Protein AF-A0ABD4RX16-F1 (afdb_monomer_lite)

Structure (mmCIF, N/CA/C/O backbone):
data_AF-A0ABD4RX16-F1
#
_entry.id   AF-A0ABD4RX16-F1
#
loop_
_atom_site.group_PDB
_atom_site.id
_atom_site.type_symbol
_atom_site.label_atom_id
_atom_site.label_alt_id
_atom_site.label_comp_id
_atom_site.label_asym_id
_atom_site.label_entity_id
_atom_site.label_seq_id
_atom_site.pdbx_PDB_ins_code
_atom_site.Cartn_x
_atom_site.Cartn_y
_atom_site.Cartn_z
_atom_site.occupancy
_atom_site.B_iso_or_equiv
_atom_site.auth_seq_id
_atom_site.auth_comp_id
_atom_site.auth_asym_id
_atom_site.auth_atom_id
_atom_site.pdbx_PDB_model_num
ATOM 1 N N . MET A 1 1 ? 4.362 17.417 15.471 1.00 72.81 1 MET A N 1
ATOM 2 C CA . MET A 1 1 ? 2.908 17.698 15.548 1.00 72.81 1 MET A CA 1
ATOM 3 C C . MET A 1 1 ? 2.219 17.106 14.332 1.00 72.81 1 MET A C 1
ATOM 5 O O . MET A 1 1 ? 2.754 17.256 13.240 1.00 72.81 1 MET A O 1
ATOM 9 N N . LYS A 1 2 ? 1.069 16.442 14.506 1.00 84.94 2 LYS A N 1
ATOM 10 C CA . LYS A 1 2 ? 0.228 16.008 13.378 1.00 84.94 2 LYS A CA 1
ATOM 11 C C . LYS A 1 2 ? -0.636 17.179 12.897 1.00 84.94 2 LYS A C 1
ATOM 13 O O . LYS A 1 2 ? -1.059 17.991 13.715 1.00 84.94 2 LYS A O 1
ATOM 18 N N . LYS A 1 3 ? -0.868 17.274 11.586 1.00 90.38 3 LYS A N 1
ATOM 19 C CA . LYS A 1 3 ? -1.808 18.227 10.974 1.00 90.38 3 LYS A CA 1
ATOM 20 C C . LYS A 1 3 ? -3.054 17.463 10.532 1.00 90.38 3 LYS A C 1
ATOM 22 O O . LYS A 1 3 ? -2.929 16.326 10.088 1.00 90.38 3 LYS A O 1
ATOM 27 N N . SER A 1 4 ? -4.226 18.076 10.651 1.00 91.56 4 SER A N 1
ATOM 28 C CA . SER A 1 4 ? -5.503 17.485 10.243 1.00 91.56 4 SER A CA 1
ATOM 29 C C . SER A 1 4 ? -6.164 18.344 9.176 1.00 91.56 4 SER A C 1
ATOM 31 O O . SER A 1 4 ? -6.220 19.564 9.310 1.00 91.56 4 SER A O 1
ATOM 33 N N . SER A 1 5 ? -6.688 17.696 8.144 1.00 90.44 5 SER A N 1
ATOM 34 C CA . SER A 1 5 ? -7.542 18.304 7.129 1.00 90.44 5 SER A CA 1
ATOM 35 C C . SER A 1 5 ? -8.614 17.293 6.735 1.00 90.44 5 SER A C 1
ATOM 37 O O . SER A 1 5 ? -8.402 16.091 6.895 1.00 90.44 5 SER A O 1
ATOM 39 N N . SER A 1 6 ? -9.747 17.778 6.239 1.00 92.62 6 SER A N 1
ATOM 40 C CA . SER A 1 6 ? -10.826 16.943 5.701 1.00 92.62 6 SER A CA 1
ATOM 41 C C . SER A 1 6 ? -10.870 17.092 4.185 1.00 92.62 6 SER A C 1
ATOM 43 O O . SER A 1 6 ? -10.650 18.187 3.668 1.00 92.62 6 SER A O 1
ATOM 45 N N . PHE A 1 7 ? -11.122 15.997 3.479 1.00 93.44 7 PHE A N 1
ATOM 46 C CA . PHE A 1 7 ? -11.229 15.952 2.024 1.00 93.44 7 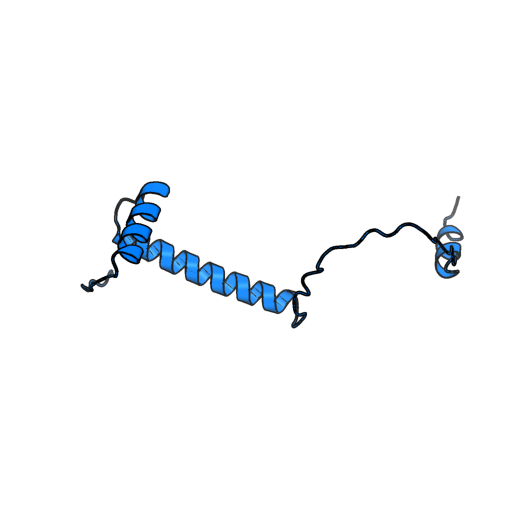PHE A CA 1
ATOM 47 C C . PHE A 1 7 ? -12.142 14.795 1.619 1.00 93.44 7 PHE A C 1
ATOM 49 O O . PHE A 1 7 ? -12.378 13.882 2.412 1.00 93.44 7 PHE A O 1
ATOM 56 N N . TYR A 1 8 ? -12.649 14.856 0.393 1.00 95.12 8 TYR A N 1
ATOM 57 C CA . TYR A 1 8 ? -13.409 13.771 -0.214 1.00 95.12 8 TYR A CA 1
ATOM 58 C C . TYR A 1 8 ? -12.469 12.887 -1.032 1.00 95.12 8 TYR A C 1
ATOM 60 O O . TYR A 1 8 ? -11.486 13.374 -1.594 1.00 95.12 8 TYR A O 1
ATOM 68 N N . LEU A 1 9 ? -12.768 11.594 -1.055 1.00 95.06 9 LEU A N 1
ATOM 69 C CA . LEU A 1 9 ? -12.057 10.584 -1.825 1.00 95.06 9 LEU A CA 1
ATOM 70 C C . LEU A 1 9 ? -13.033 9.922 -2.786 1.00 95.06 9 LEU A C 1
ATOM 72 O O . LEU A 1 9 ? -14.214 9.793 -2.464 1.00 95.06 9 LEU A O 1
ATOM 76 N N . GLU A 1 10 ? -12.509 9.489 -3.926 1.00 97.94 10 GLU A N 1
ATOM 77 C CA . GLU A 1 10 ? -13.203 8.532 -4.781 1.00 97.94 10 GLU A CA 1
ATOM 78 C C . GLU A 1 10 ? -13.384 7.201 -4.030 1.00 97.94 10 GLU A C 1
ATOM 80 O O . GLU A 1 10 ? -12.575 6.846 -3.164 1.00 97.94 10 GLU A O 1
ATOM 85 N N . GLU A 1 11 ? -14.469 6.490 -4.338 1.00 97.31 11 GLU A N 1
ATOM 86 C CA . GLU A 1 11 ? -14.867 5.252 -3.651 1.00 97.31 11 GLU A CA 1
ATOM 87 C C . GLU A 1 11 ? -13.802 4.156 -3.783 1.00 97.31 11 GLU A C 1
ATOM 89 O O . GLU A 1 11 ? -13.417 3.542 -2.791 1.00 97.31 11 GLU A O 1
ATOM 94 N N . ASP A 1 12 ? -13.227 3.997 -4.975 1.00 97.62 12 ASP A N 1
ATOM 95 C CA . ASP A 1 12 ? -12.169 3.024 -5.253 1.00 97.62 12 ASP A CA 1
ATOM 96 C C . ASP A 1 12 ? -10.901 3.272 -4.419 1.00 97.62 12 ASP A C 1
ATOM 98 O O . ASP A 1 12 ? -10.296 2.338 -3.889 1.00 97.62 12 ASP A O 1
ATOM 102 N N . ILE A 1 13 ? -10.515 4.538 -4.244 1.00 96.94 13 ILE A N 1
ATOM 103 C CA . ILE A 1 13 ? -9.385 4.926 -3.394 1.00 96.94 13 ILE A CA 1
ATOM 104 C C . ILE A 1 13 ? -9.697 4.666 -1.923 1.00 96.94 13 ILE A C 1
ATOM 106 O O . ILE A 1 13 ? -8.817 4.251 -1.165 1.00 96.94 13 ILE A O 1
ATOM 110 N N . PHE A 1 14 ? -10.931 4.921 -1.498 1.00 96.81 14 PHE A N 1
ATOM 111 C CA . PHE A 1 14 ? -11.343 4.641 -0.130 1.00 96.81 14 PHE A CA 1
ATOM 112 C C . PHE A 1 14 ? -11.282 3.136 0.171 1.00 96.81 14 PHE A C 1
ATOM 114 O O . PHE A 1 14 ? -10.674 2.739 1.171 1.00 96.81 14 PHE A O 1
ATOM 121 N N . ASP A 1 15 ? -11.809 2.310 -0.732 1.00 97.50 15 ASP A N 1
ATOM 122 C CA . ASP A 1 15 ? -11.788 0.849 -0.638 1.00 97.50 15 ASP A CA 1
ATOM 123 C C . ASP A 1 15 ? -10.359 0.293 -0.639 1.00 97.50 15 ASP A C 1
ATOM 125 O O . ASP A 1 15 ? -10.031 -0.619 0.124 1.00 97.50 15 ASP A O 1
ATOM 129 N N . GLU A 1 16 ? -9.468 0.872 -1.448 1.00 97.12 16 GLU A N 1
ATOM 130 C CA . GLU A 1 16 ? -8.042 0.536 -1.461 1.00 97.12 16 GLU A CA 1
ATOM 131 C C . GLU A 1 16 ? -7.392 0.774 -0.089 1.00 97.12 16 GLU A C 1
ATOM 133 O O . GLU A 1 16 ? -6.653 -0.078 0.417 1.00 97.12 16 GLU A O 1
ATOM 138 N N . ILE A 1 17 ? -7.691 1.913 0.546 1.00 97.00 17 ILE A N 1
ATOM 139 C CA . ILE A 1 17 ? -7.166 2.256 1.874 1.00 97.00 17 ILE A CA 1
ATOM 140 C C . ILE A 1 17 ? -7.700 1.285 2.932 1.00 97.00 17 ILE A C 1
ATOM 142 O O . ILE A 1 17 ? -6.930 0.850 3.795 1.00 97.00 17 ILE A O 1
ATOM 146 N N . GLU A 1 18 ? -8.986 0.930 2.883 1.00 96.62 18 GLU A N 1
ATOM 147 C CA . GLU A 1 18 ? -9.574 -0.035 3.819 1.00 96.62 18 GLU A CA 1
ATOM 148 C C . GLU A 1 18 ? -8.997 -1.436 3.634 1.00 96.62 18 GLU A C 1
ATOM 150 O O . GLU A 1 18 ? -8.633 -2.088 4.618 1.00 96.62 18 GLU A O 1
ATOM 155 N N . ARG A 1 19 ? -8.833 -1.888 2.387 1.00 97.56 19 ARG A N 1
ATOM 156 C CA . ARG A 1 19 ? -8.204 -3.176 2.094 1.00 97.56 19 ARG A CA 1
ATOM 157 C C . ARG A 1 19 ? -6.780 -3.223 2.637 1.00 97.56 19 ARG A C 1
ATOM 159 O O . ARG A 1 19 ? -6.449 -4.124 3.404 1.00 97.56 19 ARG A O 1
ATOM 166 N N . TYR A 1 20 ? -5.974 -2.201 2.348 1.00 97.75 20 TYR A N 1
ATOM 167 C CA . TYR A 1 20 ? -4.612 -2.094 2.868 1.00 97.75 20 TYR A CA 1
ATOM 168 C C . TYR A 1 20 ? -4.573 -2.075 4.405 1.00 97.75 20 TYR A C 1
ATOM 170 O O . TYR A 1 20 ? -3.716 -2.714 5.024 1.00 97.75 20 TYR A O 1
ATOM 178 N N . GLN A 1 21 ? -5.504 -1.354 5.042 1.00 97.38 21 GLN A N 1
ATOM 179 C CA . GLN A 1 21 ? -5.628 -1.323 6.497 1.00 97.38 21 GLN A CA 1
ATOM 180 C C . GLN A 1 21 ? -5.879 -2.727 7.064 1.00 97.38 21 GLN A C 1
ATOM 182 O O . GLN A 1 21 ? -5.212 -3.118 8.028 1.00 97.38 21 GLN A O 1
ATOM 187 N N . ASN A 1 22 ? -6.819 -3.464 6.474 1.00 96.94 22 ASN A N 1
ATOM 188 C CA . ASN A 1 22 ? -7.216 -4.797 6.916 1.00 96.94 22 ASN A CA 1
ATOM 189 C C . ASN A 1 22 ? -6.087 -5.814 6.715 1.00 96.94 22 ASN A C 1
ATOM 191 O O . ASN A 1 22 ? -5.698 -6.491 7.670 1.00 96.94 22 ASN A O 1
ATOM 195 N N . ASP A 1 23 ? -5.497 -5.847 5.520 1.00 97.25 23 ASP A N 1
ATOM 196 C CA . ASP A 1 23 ? -4.419 -6.772 5.157 1.00 97.25 23 ASP A CA 1
ATOM 197 C C . ASP A 1 23 ? -3.207 -6.619 6.083 1.00 97.25 23 ASP A C 1
ATOM 199 O O . ASP A 1 23 ? -2.578 -7.599 6.491 1.00 97.25 23 ASP A O 1
ATOM 203 N N . ARG A 1 24 ? -2.894 -5.375 6.469 1.00 94.88 24 ARG A N 1
ATOM 204 C CA . ARG A 1 24 ? -1.739 -5.049 7.319 1.00 94.88 24 ARG A CA 1
ATOM 205 C C . ARG A 1 24 ? -2.083 -4.859 8.797 1.00 94.88 24 ARG A C 1
ATOM 207 O O . ARG A 1 24 ? -1.199 -4.504 9.576 1.00 94.88 24 ARG A O 1
ATOM 214 N N . LYS A 1 25 ? -3.338 -5.106 9.195 1.00 96.06 25 LYS A N 1
ATOM 215 C CA . LYS A 1 25 ? -3.844 -4.972 10.576 1.00 96.06 25 LYS A CA 1
ATOM 216 C C . LYS A 1 25 ? -3.527 -3.607 11.205 1.00 96.06 25 LYS A C 1
ATOM 218 O O . LYS A 1 25 ? -3.108 -3.514 12.360 1.00 96.06 25 LYS A O 1
ATOM 223 N N . ILE A 1 26 ? -3.696 -2.535 10.435 1.00 94.94 26 ILE A N 1
ATOM 224 C CA . ILE A 1 26 ? -3.435 -1.165 10.886 1.00 94.94 26 ILE A CA 1
ATOM 225 C C . ILE A 1 26 ? -4.664 -0.628 11.630 1.00 94.94 26 ILE A C 1
ATOM 227 O O . ILE A 1 26 ? -5.807 -0.851 11.243 1.00 94.94 26 ILE A O 1
ATOM 231 N N . SER A 1 27 ? -4.440 0.115 12.711 1.00 89.81 27 SER A N 1
ATOM 232 C CA . SER A 1 27 ? -5.516 0.585 13.593 1.00 89.81 27 SER A CA 1
ATOM 233 C C . SER A 1 27 ? -6.358 1.736 13.029 1.00 89.81 27 SER A C 1
ATOM 235 O O . SER A 1 27 ? -7.453 1.986 13.523 1.00 89.81 27 SER A O 1
ATOM 237 N N . SER A 1 28 ? -5.861 2.468 12.030 1.00 93.81 28 SER A N 1
ATOM 238 C CA . SER A 1 28 ? -6.514 3.666 11.497 1.00 93.81 28 SER A CA 1
ATOM 239 C C . SER A 1 28 ? -6.312 3.795 9.993 1.00 93.81 28 SER A C 1
ATOM 241 O O . SER A 1 28 ? -5.184 3.665 9.513 1.00 93.81 28 SER A O 1
ATOM 243 N N . ARG A 1 29 ? -7.377 4.182 9.278 1.00 92.88 29 ARG A N 1
ATOM 244 C CA . ARG A 1 29 ? -7.324 4.578 7.860 1.00 92.88 29 ARG A CA 1
ATOM 245 C C . ARG A 1 29 ? -6.296 5.677 7.604 1.00 92.88 29 ARG A C 1
ATOM 247 O O . ARG A 1 29 ? -5.561 5.612 6.629 1.00 92.88 29 ARG A O 1
ATOM 254 N N . ASN A 1 30 ? -6.164 6.644 8.516 1.00 93.25 30 ASN A N 1
ATOM 255 C CA . ASN A 1 30 ? -5.176 7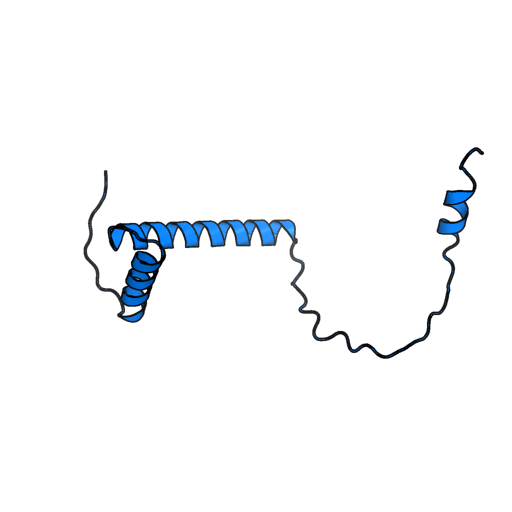.716 8.371 1.00 93.25 30 ASN A CA 1
ATOM 256 C C . ASN A 1 30 ? -3.752 7.157 8.411 1.00 93.25 30 ASN A C 1
ATOM 258 O O . ASN A 1 30 ? -2.902 7.563 7.629 1.00 93.25 30 ASN A O 1
ATOM 262 N N . THR A 1 31 ? -3.491 6.196 9.300 1.00 94.62 31 THR A N 1
ATOM 263 C CA . THR A 1 31 ? -2.190 5.521 9.353 1.00 94.62 31 THR A CA 1
ATOM 264 C C . THR A 1 31 ? -1.969 4.641 8.128 1.00 94.62 31 THR A C 1
ATOM 266 O O . THR A 1 31 ? -0.855 4.612 7.617 1.00 94.62 31 THR A O 1
ATOM 269 N N . ALA A 1 32 ? -3.002 3.963 7.624 1.00 96.44 32 ALA A N 1
ATOM 270 C CA . ALA A 1 32 ? -2.921 3.210 6.375 1.00 96.44 32 ALA A CA 1
ATOM 271 C C . ALA A 1 32 ? -2.542 4.127 5.201 1.00 96.44 32 ALA A C 1
ATOM 273 O O . ALA A 1 32 ? -1.553 3.865 4.523 1.00 96.44 32 ALA A O 1
ATOM 274 N N . LEU A 1 33 ? -3.226 5.262 5.046 1.00 95.38 33 LEU A N 1
ATOM 275 C CA . LEU A 1 33 ? -2.925 6.261 4.021 1.00 95.38 33 LEU A CA 1
ATOM 276 C C . LEU A 1 33 ? -1.503 6.830 4.154 1.00 95.38 33 LEU A C 1
ATOM 278 O O . LEU A 1 33 ? -0.771 6.898 3.167 1.00 95.38 33 LEU A O 1
ATOM 282 N N . GLU A 1 34 ? -1.077 7.194 5.370 1.00 94.81 34 GLU A N 1
ATOM 283 C CA . GLU A 1 34 ? 0.300 7.641 5.636 1.00 94.81 34 GLU A CA 1
ATOM 284 C C . GLU A 1 34 ? 1.327 6.587 5.173 1.00 94.81 34 GLU A C 1
ATOM 286 O O . GLU A 1 34 ? 2.343 6.937 4.569 1.00 94.81 34 GLU A O 1
ATOM 291 N N . ARG A 1 35 ? 1.060 5.295 5.413 1.00 96.12 35 ARG A N 1
ATOM 292 C CA . ARG A 1 35 ? 1.935 4.187 4.996 1.00 96.12 35 ARG A CA 1
ATOM 293 C C . ARG A 1 35 ? 1.942 3.987 3.485 1.00 96.12 35 ARG A C 1
ATOM 295 O O . ARG A 1 35 ? 3.028 3.875 2.931 1.00 96.12 35 ARG A O 1
ATOM 302 N N . ILE A 1 36 ? 0.783 4.010 2.830 1.00 95.88 36 ILE A N 1
ATOM 303 C CA . ILE A 1 36 ? 0.671 3.890 1.368 1.00 95.88 36 ILE A CA 1
ATOM 304 C C . ILE A 1 36 ? 1.503 4.979 0.679 1.00 95.88 36 ILE A C 1
ATOM 306 O O . ILE A 1 36 ? 2.295 4.689 -0.214 1.00 95.88 36 ILE A O 1
ATOM 310 N N . ILE A 1 37 ? 1.393 6.231 1.137 1.00 95.81 37 ILE A N 1
ATOM 311 C CA . ILE A 1 37 ? 2.154 7.353 0.565 1.00 95.81 37 ILE A CA 1
ATOM 312 C C . ILE A 1 37 ? 3.666 7.155 0.745 1.00 95.81 37 ILE A C 1
ATOM 314 O O . ILE A 1 37 ? 4.445 7.492 -0.149 1.00 95.81 37 ILE A O 1
ATOM 318 N N . LEU A 1 38 ? 4.100 6.636 1.897 1.00 96.19 38 LEU A N 1
ATOM 319 C CA . LEU A 1 38 ? 5.513 6.343 2.149 1.00 96.19 38 LEU A CA 1
ATOM 320 C C . LEU A 1 38 ? 6.025 5.204 1.262 1.00 96.19 38 LEU A C 1
ATOM 322 O O . LEU A 1 38 ? 7.097 5.339 0.678 1.00 96.19 38 LEU A O 1
ATOM 326 N N . GLU A 1 39 ? 5.261 4.122 1.124 1.00 95.94 39 GLU A N 1
ATOM 327 C CA . GLU A 1 39 ? 5.616 2.997 0.253 1.00 95.94 39 GLU A CA 1
ATOM 328 C C . GLU A 1 39 ? 5.710 3.440 -1.209 1.00 95.94 39 GLU A C 1
ATOM 330 O O . GLU A 1 39 ? 6.700 3.145 -1.873 1.00 95.94 39 GLU A O 1
ATOM 335 N N . TRP A 1 40 ? 4.760 4.246 -1.685 1.00 96.00 40 TRP A N 1
ATOM 336 C CA . TRP A 1 40 ? 4.805 4.806 -3.035 1.00 96.00 40 TRP A CA 1
ATOM 337 C C . TRP A 1 40 ? 6.052 5.667 -3.279 1.00 96.00 40 TRP A C 1
ATOM 339 O O . TRP A 1 40 ? 6.715 5.524 -4.306 1.00 96.00 40 TRP A O 1
ATOM 349 N N . LYS A 1 41 ? 6.428 6.529 -2.324 1.00 95.62 41 LYS A N 1
ATOM 350 C CA . LYS A 1 41 ? 7.658 7.333 -2.425 1.00 95.62 41 LYS A CA 1
ATOM 351 C C . LYS A 1 41 ? 8.915 6.468 -2.465 1.00 95.62 41 LYS A C 1
ATOM 353 O O . LYS A 1 41 ? 9.810 6.755 -3.256 1.00 95.62 41 LYS A O 1
ATOM 358 N N . ASN A 1 42 ? 8.971 5.426 -1.639 1.00 95.50 42 ASN A N 1
ATOM 359 C CA . ASN A 1 42 ? 10.096 4.496 -1.635 1.00 95.50 42 ASN A CA 1
ATOM 360 C C . ASN A 1 42 ? 10.203 3.764 -2.976 1.00 95.50 42 ASN A C 1
ATOM 362 O O . ASN A 1 42 ? 11.280 3.750 -3.562 1.00 95.50 42 ASN A O 1
ATOM 366 N N . LEU A 1 43 ? 9.085 3.268 -3.516 1.00 95.81 43 LEU A N 1
ATOM 367 C CA . LEU A 1 43 ? 9.047 2.619 -4.830 1.00 95.81 43 LEU A CA 1
ATOM 368 C C . LEU A 1 43 ? 9.529 3.547 -5.951 1.00 95.81 43 LEU A C 1
ATOM 370 O O . LEU A 1 43 ? 10.242 3.107 -6.851 1.00 95.81 43 LEU A O 1
ATOM 374 N N . LEU A 1 44 ? 9.172 4.834 -5.908 1.00 94.94 44 LEU A N 1
ATOM 375 C CA . LEU A 1 44 ? 9.664 5.809 -6.882 1.00 94.94 44 LEU A CA 1
ATOM 376 C C . LEU A 1 44 ? 11.179 6.021 -6.786 1.00 94.94 44 LEU A C 1
ATOM 378 O O . LEU A 1 44 ? 11.844 6.084 -7.824 1.00 94.94 44 LEU A O 1
ATOM 382 N N . GLU A 1 45 ? 11.731 6.121 -5.575 1.00 93.31 45 GLU A N 1
ATOM 383 C CA . GLU A 1 45 ? 13.178 6.288 -5.399 1.00 93.31 45 GLU A CA 1
ATOM 384 C C . GLU A 1 45 ? 13.935 5.013 -5.790 1.00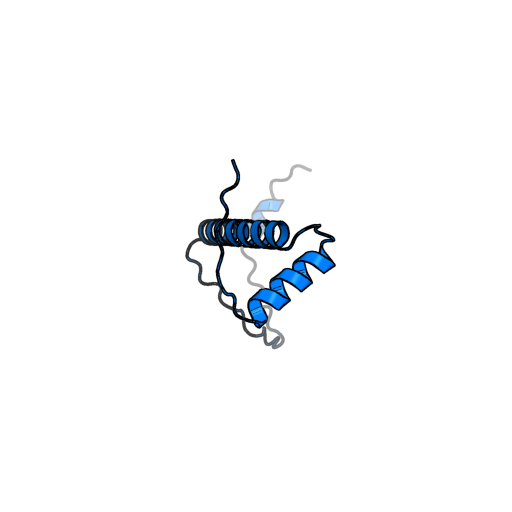 93.31 45 GLU A C 1
ATOM 386 O O . GLU A 1 45 ? 14.914 5.092 -6.527 1.00 93.31 45 GLU A O 1
ATOM 391 N N . GLU A 1 46 ? 13.443 3.835 -5.405 1.00 92.12 46 GLU A N 1
ATOM 392 C CA . GLU A 1 46 ? 13.994 2.547 -5.840 1.00 92.12 46 GLU A CA 1
ATOM 393 C C . GLU A 1 46 ? 13.979 2.423 -7.367 1.00 92.12 46 GLU A C 1
ATOM 395 O O . GLU A 1 46 ? 14.992 2.082 -7.977 1.00 92.12 46 GLU A O 1
ATOM 400 N N . ASN A 1 47 ? 12.869 2.781 -8.020 1.00 91.44 47 ASN A N 1
ATOM 401 C CA . ASN A 1 47 ? 12.765 2.749 -9.478 1.00 91.44 47 ASN A CA 1
ATOM 402 C C . ASN A 1 47 ? 13.756 3.708 -10.155 1.00 91.44 47 ASN A C 1
ATOM 404 O O . ASN A 1 47 ? 14.335 3.387 -11.194 1.00 91.44 47 ASN A O 1
ATOM 408 N N . LYS A 1 48 ? 13.972 4.886 -9.565 1.00 90.25 48 LYS A N 1
ATOM 409 C CA . LYS A 1 48 ? 14.950 5.866 -10.042 1.00 90.25 48 LYS A CA 1
ATOM 410 C C . LYS A 1 48 ? 16.382 5.356 -9.884 1.00 90.25 48 LYS A C 1
ATOM 412 O O . LYS A 1 48 ? 17.158 5.482 -10.829 1.00 90.25 48 LYS A O 1
ATOM 417 N N . LEU A 1 49 ? 16.719 4.755 -8.744 1.00 85.44 49 LEU A N 1
ATOM 418 C CA . LEU A 1 49 ? 18.027 4.135 -8.518 1.00 85.44 49 LEU A CA 1
ATOM 419 C C . LEU A 1 49 ? 18.272 2.998 -9.515 1.00 85.44 49 LEU A C 1
ATOM 421 O O . LEU A 1 49 ? 19.317 2.967 -10.159 1.00 85.44 49 LEU A O 1
ATOM 425 N N . LEU A 1 50 ? 17.280 2.130 -9.732 1.00 87.44 50 LEU A N 1
ATOM 426 C CA . LEU A 1 50 ? 17.356 1.060 -10.731 1.00 87.44 50 LEU A CA 1
ATOM 427 C C . LEU A 1 50 ? 17.625 1.611 -12.136 1.00 87.44 50 LEU A C 1
ATOM 429 O O . LEU A 1 50 ? 18.520 1.120 -12.822 1.00 87.44 50 LEU A O 1
ATOM 433 N N . LYS A 1 51 ? 16.913 2.665 -12.551 1.00 86.06 51 LYS A N 1
ATOM 434 C CA . LYS A 1 51 ? 17.142 3.345 -13.840 1.00 86.06 51 LYS A CA 1
ATOM 435 C C . LYS A 1 51 ? 18.551 3.926 -13.962 1.00 86.06 51 LYS A C 1
ATOM 437 O O . LYS A 1 51 ? 19.132 3.880 -15.041 1.00 86.06 51 LYS A O 1
ATOM 442 N N . GLN A 1 52 ? 19.109 4.462 -12.878 1.00 82.00 52 GLN A N 1
ATOM 443 C CA . GLN A 1 52 ? 20.485 4.966 -12.867 1.00 82.00 52 GLN A CA 1
ATOM 444 C C . GLN A 1 52 ? 21.507 3.828 -12.981 1.00 82.00 52 GLN A C 1
ATOM 446 O O . GLN A 1 52 ? 22.459 3.946 -13.749 1.00 82.00 52 GLN A O 1
ATOM 451 N N . CYS A 1 53 ? 21.292 2.715 -12.273 1.00 80.75 53 CYS A N 1
ATOM 452 C CA . CYS A 1 53 ? 22.172 1.544 -12.314 1.00 80.75 53 CYS A CA 1
ATOM 453 C C . CYS A 1 53 ? 22.142 0.811 -13.662 1.00 80.75 53 CYS A C 1
ATOM 455 O O . CYS A 1 53 ? 23.183 0.360 -14.131 1.00 80.75 53 CYS A O 1
ATOM 457 N N . LEU A 1 54 ? 20.974 0.706 -14.300 1.00 79.81 54 LEU A N 1
ATOM 458 C CA . LEU A 1 54 ? 20.819 0.077 -15.619 1.00 79.81 54 LEU A CA 1
ATOM 459 C C . LEU A 1 54 ? 21.438 0.921 -16.749 1.00 79.81 54 LEU A C 1
ATOM 461 O O . LEU A 1 54 ? 21.592 0.438 -17.875 1.00 79.81 54 LEU A O 1
ATOM 465 N N . GLY A 1 55 ? 21.785 2.186 -16.477 1.00 61.03 55 GLY A N 1
ATOM 466 C CA . GLY A 1 55 ? 22.036 3.183 -17.513 1.00 61.03 55 GLY A CA 1
ATOM 467 C C . GLY A 1 55 ? 20.799 3.360 -18.401 1.00 61.03 55 GLY A C 1
ATOM 468 O O . GLY A 1 55 ? 19.802 2.660 -18.258 1.00 61.03 55 GLY A O 1
ATOM 469 N N . ASN A 1 56 ? 20.835 4.260 -19.381 1.00 60.44 56 ASN A N 1
ATOM 470 C CA . ASN A 1 56 ? 19.738 4.433 -20.350 1.00 60.44 56 ASN A CA 1
ATOM 471 C C . ASN A 1 56 ? 19.561 3.223 -21.306 1.00 60.44 56 ASN A C 1
ATOM 473 O O . ASN A 1 56 ? 19.185 3.394 -22.465 1.00 60.44 56 ASN A O 1
ATOM 477 N N . SER A 1 57 ? 19.862 1.999 -20.868 1.00 58.12 57 SER A N 1
ATOM 478 C CA . SER A 1 57 ? 19.532 0.788 -21.596 1.00 58.12 57 SER A CA 1
ATOM 479 C C . SER A 1 57 ? 18.019 0.588 -21.498 1.00 58.12 57 SER A C 1
ATOM 481 O O . SER A 1 57 ? 17.461 0.176 -20.486 1.00 58.12 57 SER A O 1
ATOM 483 N N . THR A 1 58 ? 17.317 0.960 -22.568 1.00 56.62 58 THR A N 1
ATOM 484 C CA . THR A 1 58 ? 15.936 0.532 -22.791 1.00 56.62 58 THR A CA 1
ATOM 485 C C . THR A 1 58 ? 15.868 -0.969 -22.540 1.00 56.62 58 THR A C 1
ATOM 487 O O . THR A 1 58 ? 16.560 -1.724 -23.230 1.00 56.62 58 THR A O 1
ATOM 490 N N . PHE A 1 59 ? 15.069 -1.390 -21.560 1.00 55.31 59 PHE A N 1
ATOM 491 C CA . PHE A 1 59 ? 14.748 -2.793 -21.345 1.00 55.31 59 PHE A CA 1
ATOM 492 C C . PHE A 1 59 ? 14.089 -3.293 -22.635 1.00 55.31 59 PHE A C 1
ATOM 494 O O . PHE A 1 59 ? 12.931 -2.992 -22.916 1.00 55.31 59 PHE A O 1
ATOM 501 N N . LYS A 1 60 ? 14.871 -3.946 -23.498 1.00 54.12 60 LYS A N 1
ATOM 502 C CA . LYS A 1 60 ? 14.324 -4.675 -24.632 1.00 54.12 60 LYS A CA 1
ATOM 503 C C . LYS A 1 60 ? 13.675 -5.903 -24.025 1.00 54.12 60 LYS A C 1
ATOM 505 O O . LYS A 1 60 ? 14.389 -6.801 -23.586 1.00 54.12 60 LYS A O 1
ATOM 510 N N . ASP A 1 61 ? 12.346 -5.920 -23.989 1.00 48.66 61 ASP A N 1
ATOM 511 C CA . ASP A 1 61 ? 11.614 -7.173 -23.871 1.00 48.66 61 ASP A CA 1
ATOM 512 C C . ASP A 1 61 ? 12.160 -8.090 -24.962 1.00 48.66 61 ASP A C 1
ATOM 514 O O . ASP A 1 61 ? 11.919 -7.880 -26.156 1.00 48.66 61 ASP A O 1
ATOM 518 N N . ASN A 1 62 ? 12.957 -9.078 -24.563 1.00 54.50 62 ASN A N 1
ATOM 519 C CA . ASN A 1 62 ? 13.291 -10.190 -25.429 1.00 54.50 62 ASN A CA 1
ATOM 520 C C . ASN A 1 62 ? 11.990 -10.974 -25.610 1.00 54.50 62 ASN A C 1
ATOM 522 O O . ASN A 1 62 ? 11.724 -11.932 -24.887 1.00 54.50 62 ASN A O 1
ATOM 526 N N . LY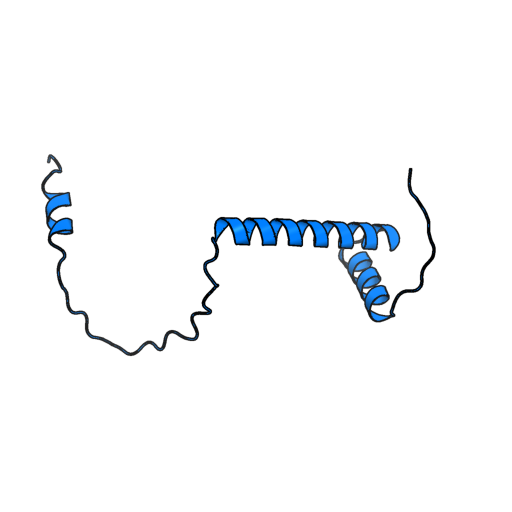S A 1 63 ? 11.147 -10.516 -26.543 1.00 50.19 63 LYS A N 1
ATOM 527 C CA . LYS A 1 63 ? 10.064 -11.322 -27.092 1.00 50.19 63 LYS A CA 1
ATOM 528 C C . LYS A 1 63 ? 10.684 -12.616 -27.600 1.00 50.19 63 LYS A C 1
ATOM 530 O O . LYS A 1 63 ? 11.554 -12.576 -28.462 1.00 50.19 63 LYS A O 1
ATOM 535 N N . GLU A 1 64 ? 10.232 -13.700 -26.981 1.00 46.69 64 GLU A N 1
ATOM 536 C CA . GLU A 1 64 ? 10.312 -15.099 -27.388 1.00 46.69 64 GLU A CA 1
ATOM 537 C C . GLU A 1 64 ? 11.576 -15.504 -28.152 1.00 46.69 64 GLU A C 1
ATOM 539 O O . GLU A 1 64 ? 11.720 -15.316 -29.359 1.00 46.69 64 GLU A O 1
ATOM 544 N N . VAL A 1 65 ? 12.468 -16.178 -27.426 1.00 45.88 65 VAL A N 1
ATOM 545 C CA . VAL A 1 65 ? 13.483 -17.041 -28.024 1.00 45.88 65 VAL A CA 1
ATOM 546 C C . VAL A 1 65 ? 12.756 -18.163 -28.767 1.00 45.88 65 VAL A C 1
ATOM 548 O O . VAL A 1 65 ? 12.381 -19.175 -28.179 1.00 45.88 65 VAL A O 1
ATOM 551 N N . SER A 1 66 ? 12.555 -17.997 -30.071 1.00 45.09 66 SER A N 1
ATOM 552 C CA . SER A 1 66 ? 12.257 -19.109 -30.965 1.00 45.09 66 SER A CA 1
ATOM 553 C C . SER A 1 66 ? 13.513 -19.974 -31.058 1.00 45.09 66 SER A C 1
ATOM 555 O O . SER A 1 66 ? 14.441 -19.671 -31.812 1.00 45.09 66 SER A O 1
ATOM 557 N N . ILE A 1 67 ? 13.564 -21.030 -30.247 1.00 51.38 67 ILE A N 1
ATOM 558 C CA . ILE A 1 67 ? 14.577 -22.080 -30.343 1.00 51.38 67 ILE A CA 1
ATOM 559 C C . ILE A 1 67 ? 14.360 -22.756 -31.699 1.00 51.38 67 ILE A C 1
ATOM 561 O O . ILE A 1 67 ? 13.434 -23.541 -31.868 1.00 51.38 67 ILE A O 1
ATOM 565 N N . THR A 1 68 ? 15.174 -22.394 -32.688 1.00 44.00 68 THR A N 1
ATOM 566 C CA . THR A 1 68 ? 15.320 -23.185 -33.913 1.00 44.00 68 THR A CA 1
ATOM 567 C C . THR A 1 68 ? 16.688 -23.840 -33.848 1.00 44.00 68 THR A C 1
ATOM 569 O O . THR A 1 68 ? 17.700 -23.176 -33.622 1.00 44.00 68 THR A O 1
ATOM 572 N N . GLU A 1 69 ? 16.679 -25.159 -33.948 1.00 45.31 69 GLU A N 1
ATOM 573 C CA . GLU A 1 69 ? 17.818 -26.038 -33.738 1.00 45.31 69 GLU A CA 1
ATOM 574 C C . GLU A 1 69 ? 18.969 -25.784 -34.732 1.00 45.31 69 GLU A C 1
ATOM 576 O O . GLU A 1 69 ? 18.777 -25.609 -35.932 1.00 45.31 69 GLU A O 1
ATOM 581 N N . GLU A 1 70 ? 20.175 -25.804 -34.158 1.00 46.41 70 GLU A N 1
ATOM 582 C CA . GLU A 1 70 ? 21.465 -26.242 -34.705 1.00 46.41 70 GLU A CA 1
ATOM 583 C C . GLU A 1 70 ? 22.083 -25.588 -35.960 1.00 46.41 70 GLU A C 1
ATOM 585 O O . GLU A 1 70 ? 21.732 -25.849 -37.107 1.00 46.41 70 GLU A O 1
ATOM 590 N N . LYS A 1 71 ? 23.220 -24.913 -35.715 1.00 42.38 71 LYS A N 1
ATOM 591 C CA . LYS A 1 71 ? 24.532 -25.263 -36.301 1.00 42.38 71 LYS A CA 1
ATOM 592 C C . LYS A 1 71 ? 25.656 -24.689 -35.432 1.00 42.38 71 LYS A C 1
ATOM 594 O O . LYS A 1 71 ? 26.025 -23.522 -35.548 1.00 42.38 71 LYS A O 1
ATOM 599 N N . ILE A 1 72 ? 26.217 -25.518 -34.549 1.00 47.06 72 ILE A N 1
ATOM 600 C CA . ILE A 1 72 ? 27.428 -25.186 -33.786 1.00 47.06 72 ILE A CA 1
ATOM 601 C C . ILE A 1 72 ? 28.611 -25.159 -34.763 1.00 47.06 72 ILE A C 1
ATOM 603 O O . ILE A 1 72 ? 29.230 -26.184 -35.042 1.00 47.06 72 ILE A O 1
ATOM 607 N N . ILE A 1 73 ? 28.960 -23.982 -35.280 1.00 51.41 73 ILE A N 1
ATOM 608 C CA . ILE A 1 73 ? 30.268 -23.773 -35.906 1.00 51.41 73 ILE A CA 1
ATOM 609 C C . ILE A 1 73 ? 31.252 -23.504 -34.765 1.00 51.41 73 ILE A C 1
ATOM 611 O O . ILE A 1 73 ? 31.361 -22.382 -34.271 1.00 51.41 73 ILE A O 1
ATOM 615 N N . LYS A 1 74 ? 31.959 -24.551 -34.318 1.00 55.50 74 LYS A N 1
ATOM 616 C CA . LYS A 1 74 ? 33.100 -24.420 -33.401 1.00 55.50 74 LYS A CA 1
ATOM 617 C C . LYS A 1 74 ? 34.202 -23.613 -34.088 1.00 55.50 74 LYS A C 1
ATOM 619 O O . LYS A 1 74 ? 35.044 -24.168 -34.787 1.00 55.50 74 LYS A O 1
ATOM 624 N N . LYS A 1 75 ? 34.217 -22.299 -33.882 1.00 54.03 75 LYS A N 1
ATOM 625 C CA . LYS A 1 75 ? 35.398 -21.475 -34.138 1.00 54.03 75 LYS A CA 1
ATOM 626 C C . LYS A 1 75 ? 36.123 -21.315 -32.806 1.00 54.03 75 LYS A C 1
ATOM 628 O O . LYS A 1 75 ? 35.789 -20.438 -32.015 1.00 54.03 75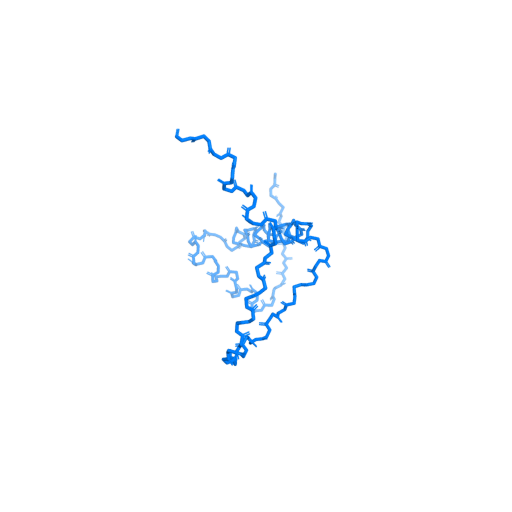 LYS A O 1
ATOM 633 N N . GLU A 1 76 ? 37.044 -22.237 -32.520 1.00 53.97 76 GLU A N 1
ATOM 634 C CA . GLU A 1 76 ? 37.911 -22.143 -31.342 1.00 53.97 76 GLU A CA 1
ATOM 635 C C . GLU A 1 76 ? 38.639 -20.793 -31.363 1.00 53.97 76 GLU A C 1
ATOM 637 O O . GLU A 1 76 ? 39.336 -20.458 -32.321 1.00 53.97 76 GLU A O 1
ATOM 642 N N . ASN A 1 77 ? 38.440 -19.999 -30.312 1.00 53.41 77 ASN A N 1
ATOM 643 C CA . ASN A 1 77 ? 39.087 -18.707 -30.145 1.00 53.41 77 ASN A CA 1
ATOM 644 C C . ASN A 1 77 ? 40.514 -18.973 -29.620 1.00 53.41 77 ASN A C 1
ATOM 646 O O . ASN A 1 77 ? 40.643 -19.527 -28.523 1.00 53.41 77 ASN A O 1
ATOM 650 N N . PRO A 1 78 ? 41.591 -18.624 -30.351 1.00 59.81 78 PRO A N 1
ATOM 651 C CA . PRO A 1 78 ? 42.968 -18.997 -29.995 1.00 59.81 78 PRO A CA 1
ATOM 652 C C . PRO A 1 78 ? 43.422 -18.452 -28.631 1.00 59.81 78 PRO A C 1
ATOM 654 O O . PRO A 1 78 ? 44.364 -18.971 -28.041 1.00 59.81 78 PRO A O 1
ATOM 657 N N . ILE A 1 79 ? 42.712 -17.458 -28.094 1.00 56.56 79 ILE A N 1
ATOM 658 C CA . ILE A 1 79 ? 42.946 -16.883 -26.765 1.00 56.56 79 ILE A CA 1
ATOM 659 C C . ILE A 1 79 ? 42.732 -17.925 -25.650 1.00 56.56 79 ILE A C 1
ATOM 661 O O . ILE A 1 79 ? 43.478 -17.933 -24.677 1.00 56.56 79 ILE A O 1
ATOM 665 N N . ILE A 1 80 ? 41.771 -18.845 -25.800 1.00 59.53 80 ILE A N 1
ATOM 666 C CA . ILE A 1 80 ? 41.424 -19.816 -24.744 1.00 59.53 80 ILE A CA 1
ATOM 667 C C . ILE A 1 80 ? 42.492 -20.917 -24.621 1.00 59.53 80 ILE A C 1
ATOM 669 O O . ILE A 1 80 ? 42.733 -21.424 -23.527 1.00 59.53 80 ILE A O 1
ATOM 673 N N . LYS A 1 81 ? 43.200 -21.243 -25.712 1.00 56.38 81 LYS A N 1
ATOM 674 C CA . LYS A 1 81 ? 44.275 -22.252 -25.705 1.00 56.38 81 LYS A CA 1
ATOM 675 C C . LYS A 1 81 ? 45.484 -21.837 -24.858 1.00 56.38 81 LYS A C 1
ATOM 677 O O . LYS A 1 81 ? 46.175 -22.704 -24.342 1.00 56.38 81 LYS A O 1
ATOM 682 N N . ASN A 1 82 ? 45.717 -20.536 -24.675 1.00 58.47 82 ASN A N 1
ATOM 683 C CA . ASN A 1 82 ? 46.895 -20.034 -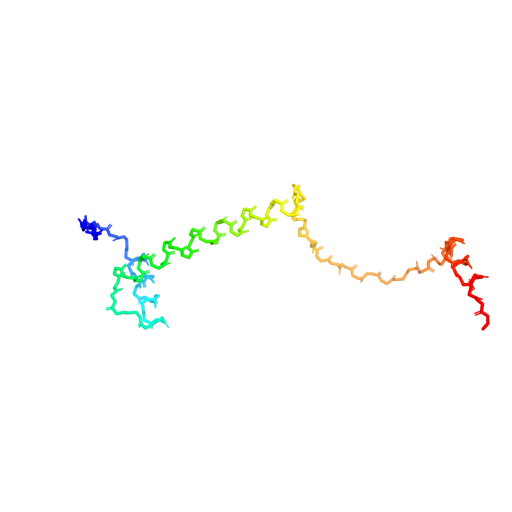23.962 1.00 58.47 82 ASN A CA 1
ATOM 684 C C . ASN A 1 82 ? 46.738 -19.951 -22.437 1.00 58.47 82 ASN A C 1
ATOM 686 O O . ASN A 1 82 ? 47.734 -19.750 -21.751 1.00 58.47 82 ASN A O 1
ATOM 690 N N . ILE A 1 83 ? 45.531 -20.112 -21.889 1.00 61.28 83 ILE A N 1
ATOM 691 C CA . ILE A 1 83 ? 45.312 -19.978 -20.437 1.00 61.28 83 ILE A CA 1
ATOM 692 C C . ILE A 1 83 ? 45.850 -21.204 -19.683 1.00 61.28 83 ILE A C 1
ATOM 694 O O . ILE A 1 83 ? 46.374 -21.074 -18.582 1.00 61.28 83 ILE A O 1
ATOM 698 N N . PHE A 1 84 ? 45.787 -22.387 -20.298 1.00 61.59 84 PHE A N 1
ATOM 699 C CA . PHE A 1 84 ? 46.203 -23.643 -19.667 1.00 61.59 84 PHE A CA 1
ATOM 700 C C . PHE A 1 84 ? 47.699 -23.953 -19.814 1.00 61.59 84 PHE A C 1
ATOM 702 O O . PHE A 1 84 ? 48.197 -24.837 -19.131 1.00 61.59 84 PHE A O 1
ATOM 709 N N . ASN A 1 85 ? 48.431 -23.215 -20.656 1.00 62.59 85 ASN A N 1
ATOM 710 C CA . ASN A 1 85 ? 49.864 -23.451 -20.878 1.00 62.59 85 ASN A CA 1
ATOM 711 C C . ASN A 1 85 ? 50.771 -22.880 -19.773 1.00 62.59 85 ASN A C 1
ATOM 713 O O . ASN A 1 85 ? 51.957 -23.191 -19.756 1.00 62.59 85 ASN A O 1
ATOM 717 N N . ASN A 1 86 ? 50.237 -22.052 -18.869 1.00 62.72 86 ASN A N 1
ATOM 718 C CA . ASN A 1 86 ? 51.012 -21.386 -17.815 1.00 62.72 86 ASN A CA 1
ATOM 719 C C . ASN A 1 86 ? 50.695 -21.896 -16.396 1.00 62.72 86 ASN A C 1
ATOM 721 O O . ASN A 1 86 ? 51.047 -21.224 -15.425 1.00 62.72 86 ASN A O 1
ATOM 725 N N . MET A 1 87 ? 50.038 -23.053 -16.245 1.00 74.06 87 MET A N 1
ATOM 726 C CA . MET A 1 87 ? 49.981 -23.711 -14.936 1.00 74.06 87 MET A CA 1
ATOM 727 C C . MET A 1 87 ? 51.252 -24.548 -14.727 1.00 74.06 87 MET A C 1
ATOM 729 O O . MET A 1 87 ? 51.557 -25.372 -15.587 1.00 74.06 87 MET A O 1
ATOM 733 N N . PRO A 1 88 ? 52.006 -24.336 -13.633 1.00 68.50 88 PRO A N 1
ATOM 734 C CA . PRO A 1 88 ? 53.037 -25.280 -13.213 1.00 68.50 88 PRO A CA 1
ATOM 735 C C . PRO A 1 88 ? 52.378 -26.587 -12.736 1.00 68.50 88 PRO A C 1
ATOM 737 O O . PRO A 1 88 ? 51.265 -26.531 -12.206 1.00 68.50 88 PRO A O 1
ATOM 740 N N . ASP A 1 89 ? 53.057 -27.719 -12.956 1.00 62.25 89 ASP A N 1
ATOM 741 C CA . ASP A 1 89 ? 52.600 -29.070 -12.571 1.00 62.25 89 ASP A CA 1
ATOM 742 C C . ASP A 1 89 ? 52.225 -29.196 -11.082 1.00 62.25 89 ASP A C 1
ATOM 744 O O . ASP A 1 89 ? 52.941 -28.618 -10.225 1.00 62.25 89 ASP A O 1
#

Secondary structure (DSSP, 8-state):
----------HHHHHHHHHHHHHTT-S-HHHHHHHHHHHHHHHHHHHHHHHHHTTT---------------------HHHHTTGGG---

Radius of gyration: 27.53 Å; chains: 1; bounding box: 68×47×52 Å

Foldseek 3Di:
DDDDDDDDDDPVVQVVLVVQCVVVVPPDSVVSVVVVVVVVVVVVVVVVVVCVVVDVPDPPPPPDDPDDDDDPPPPPDVVVVPPVVPDDD

pLDDT: mean 78.16, std 19.6, range [42.38, 97.94]

Sequence (89 aa):
MKKSSSFYLEEDIFDEIERYQNDRKISSRNTALERIILEWKNLLEENKLLKQCLGNSTFKDNKEVSITEEKIIKKENPIIKNIFNNMPD